Protein AF-A0A7V8XHG2-F1 (afdb_monomer_lite)

Secondary structure (DSSP, 8-state)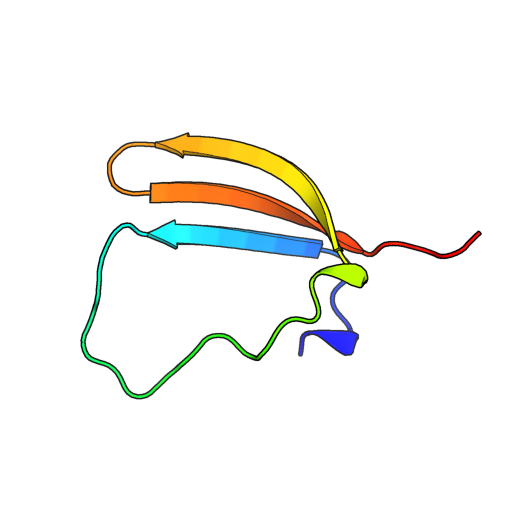:
-GGG-SEEEEEEES-----S--PPP--GGGEEEEEEEEETTEEEEEEEE----

Structure (mmCIF, N/CA/C/O backbone):
data_AF-A0A7V8XHG2-F1
#
_entry.id   AF-A0A7V8XHG2-F1
#
loop_
_atom_site.group_PDB
_atom_site.id
_atom_site.type_symbol
_atom_site.la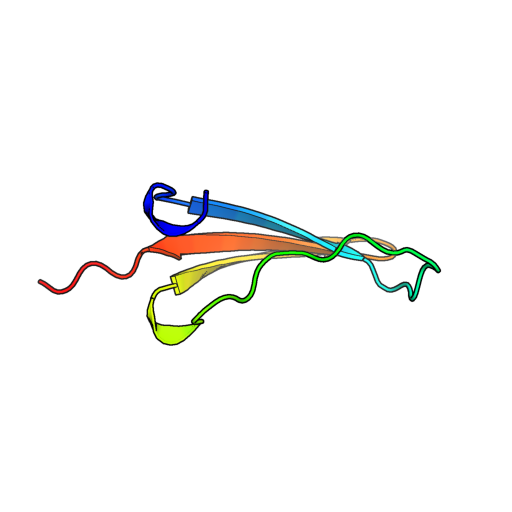bel_atom_id
_atom_site.label_alt_id
_atom_site.label_comp_id
_atom_site.label_asym_id
_atom_site.label_entity_id
_atom_site.label_seq_id
_atom_site.pdbx_PDB_ins_code
_atom_site.Cartn_x
_atom_site.Cartn_y
_atom_site.Cartn_z
_atom_site.occupancy
_atom_site.B_iso_or_equiv
_atom_site.auth_seq_id
_atom_site.auth_comp_id
_atom_site.auth_asym_id
_atom_site.auth_atom_id
_atom_site.pdbx_PDB_model_num
ATOM 1 N N . GLY A 1 1 ? 6.996 3.105 11.656 1.00 68.12 1 GLY A N 1
ATOM 2 C CA . GLY A 1 1 ? 6.726 1.730 11.182 1.00 68.12 1 GLY A CA 1
ATOM 3 C C . GLY A 1 1 ? 5.231 1.487 11.194 1.00 68.12 1 GLY A C 1
ATOM 4 O O . GLY A 1 1 ? 4.539 2.232 11.878 1.00 68.12 1 GLY A O 1
ATOM 5 N N . LEU A 1 2 ? 4.743 0.479 10.464 1.00 83.62 2 LEU A N 1
ATOM 6 C CA . LEU A 1 2 ? 3.304 0.224 10.291 1.00 83.62 2 LEU A CA 1
ATOM 7 C C . LEU A 1 2 ? 2.473 0.203 11.591 1.00 83.62 2 LEU A C 1
ATOM 9 O O . LEU A 1 2 ? 1.381 0.751 11.544 1.00 83.62 2 LEU A O 1
ATOM 13 N N . PRO A 1 3 ? 2.938 -0.308 12.752 1.00 85.38 3 PRO A N 1
ATOM 14 C CA . PRO A 1 3 ? 2.127 -0.327 13.980 1.00 85.38 3 PRO A CA 1
ATOM 15 C C . PRO A 1 3 ? 1.729 1.047 14.542 1.00 85.38 3 PRO A C 1
ATOM 17 O O . PRO A 1 3 ? 0.802 1.131 15.331 1.00 85.38 3 PRO A O 1
ATOM 20 N N . LEU A 1 4 ? 2.432 2.118 14.158 1.00 90.00 4 LEU A N 1
ATOM 21 C CA . LEU A 1 4 ? 2.155 3.486 14.621 1.00 90.00 4 LEU A CA 1
ATOM 22 C C . LEU A 1 4 ? 1.430 4.334 13.567 1.00 90.00 4 LEU A C 1
ATOM 24 O O . LEU A 1 4 ? 1.245 5.527 13.773 1.00 90.00 4 LEU A O 1
ATOM 28 N N . ALA A 1 5 ? 1.112 3.762 12.405 1.00 93.44 5 ALA A N 1
ATOM 29 C CA . ALA A 1 5 ? 0.436 4.483 11.336 1.00 93.44 5 ALA A CA 1
ATOM 30 C C . ALA A 1 5 ? -1.085 4.426 11.524 1.00 93.44 5 ALA A C 1
ATOM 32 O O . ALA A 1 5 ? -1.639 3.349 11.731 1.00 93.44 5 ALA A O 1
ATOM 33 N N . ASP A 1 6 ? -1.765 5.556 11.369 1.00 93.75 6 ASP A N 1
ATOM 34 C CA . ASP A 1 6 ? -3.235 5.606 11.354 1.00 93.75 6 ASP A CA 1
ATOM 35 C C . ASP A 1 6 ? -3.806 5.463 9.933 1.00 93.75 6 ASP A C 1
ATOM 37 O O . ASP A 1 6 ? -4.973 5.116 9.743 1.00 93.75 6 ASP A O 1
ATOM 41 N N . ARG A 1 7 ? -2.964 5.706 8.918 1.00 96.06 7 ARG A N 1
ATOM 42 C CA . ARG A 1 7 ? -3.323 5.685 7.498 1.00 96.06 7 ARG A CA 1
ATOM 43 C C . ARG A 1 7 ? -2.183 5.159 6.628 1.00 96.06 7 ARG A C 1
ATOM 45 O O . ARG A 1 7 ? -1.017 5.462 6.885 1.00 96.06 7 ARG A O 1
ATOM 52 N N . LEU A 1 8 ? -2.533 4.432 5.568 1.00 97.56 8 LEU A N 1
ATOM 53 C CA . LEU A 1 8 ? -1.635 4.083 4.465 1.00 97.56 8 LEU A CA 1
ATOM 54 C C . LEU A 1 8 ? -2.070 4.829 3.205 1.00 97.56 8 LEU A C 1
ATOM 56 O O . LEU A 1 8 ? -3.221 4.717 2.794 1.00 97.56 8 LEU A O 1
ATOM 60 N N . GLU A 1 9 ? -1.141 5.554 2.589 1.00 98.06 9 GLU A N 1
ATOM 61 C CA . GLU A 1 9 ? -1.295 6.154 1.260 1.00 98.06 9 GLU A CA 1
ATOM 62 C C . GLU A 1 9 ? -0.362 5.388 0.323 1.00 98.06 9 GLU A C 1
ATOM 64 O O . GLU A 1 9 ? 0.861 5.495 0.453 1.00 98.06 9 GLU A O 1
ATOM 69 N N . LEU A 1 10 ? -0.916 4.563 -0.567 1.00 97.75 10 LEU A N 1
ATOM 70 C CA . LEU A 1 10 ? -0.127 3.684 -1.428 1.00 97.75 10 LEU A CA 1
ATOM 71 C C . LEU A 1 10 ? -0.384 3.979 -2.906 1.00 97.75 10 LEU A C 1
ATOM 73 O O . LEU A 1 10 ? -1.506 4.268 -3.324 1.00 97.75 10 LEU A O 1
ATOM 77 N N . THR A 1 11 ? 0.672 3.817 -3.700 1.00 98.12 11 THR A N 1
ATOM 78 C CA . THR A 1 11 ? 0.604 3.751 -5.161 1.00 98.12 11 THR A CA 1
ATOM 79 C C . THR A 1 11 ? 0.893 2.316 -5.575 1.00 98.12 11 THR A C 1
ATOM 81 O O . THR A 1 11 ? 2.015 1.835 -5.415 1.00 98.12 11 THR A O 1
ATOM 84 N N . LEU A 1 12 ? -0.109 1.621 -6.105 1.00 97.25 12 LEU A N 1
ATOM 85 C CA . LEU A 1 12 ? 0.045 0.273 -6.643 1.00 97.25 12 LEU A CA 1
ATOM 86 C C . LEU A 1 12 ? 0.500 0.390 -8.099 1.00 97.25 12 LEU A C 1
ATOM 88 O O . LEU A 1 12 ? -0.323 0.637 -8.977 1.00 97.25 12 LEU A O 1
ATOM 92 N N . VAL A 1 13 ? 1.806 0.294 -8.344 1.00 97.12 13 VAL A N 1
ATOM 93 C CA . VAL A 1 13 ? 2.396 0.408 -9.688 1.00 97.12 13 VAL A CA 1
ATOM 94 C C . VAL A 1 13 ? 2.290 -0.930 -10.417 1.00 97.12 13 VAL A C 1
ATOM 96 O O . VAL A 1 13 ? 2.703 -1.953 -9.872 1.00 97.12 13 VAL A O 1
ATOM 99 N N . ASP A 1 14 ? 1.794 -0.923 -11.654 1.00 96.50 14 ASP A N 1
ATOM 100 C CA . ASP A 1 14 ? 1.729 -2.110 -12.516 1.00 96.50 14 ASP A CA 1
ATOM 101 C C . ASP A 1 14 ? 3.102 -2.400 -13.146 1.00 96.50 14 ASP A C 1
ATOM 103 O O . ASP A 1 14 ? 3.358 -2.168 -14.326 1.00 96.50 14 ASP A O 1
ATOM 107 N N . SER A 1 15 ? 4.051 -2.812 -12.306 1.00 94.69 15 SER A N 1
ATOM 108 C CA . SER A 1 15 ? 5.400 -3.180 -12.727 1.00 94.69 15 SER A CA 1
ATOM 109 C C . SER A 1 15 ? 6.020 -4.187 -11.766 1.00 94.69 15 SER A C 1
ATOM 111 O O . SER A 1 15 ? 5.642 -4.280 -10.599 1.00 94.69 15 SER A O 1
ATOM 113 N N . THR A 1 16 ? 7.021 -4.913 -12.251 1.00 93.50 16 THR A N 1
ATOM 114 C CA . THR A 1 16 ? 7.805 -5.866 -11.460 1.00 93.50 16 THR A CA 1
ATOM 115 C C . THR A 1 16 ? 9.281 -5.452 -11.478 1.00 93.50 16 THR A C 1
ATOM 117 O O . THR A 1 16 ? 10.051 -6.002 -12.271 1.00 93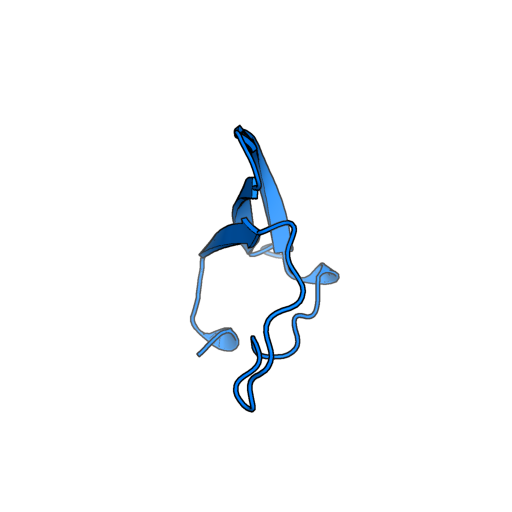.50 16 THR A O 1
ATOM 120 N N . PRO A 1 17 ? 9.686 -4.437 -10.691 1.00 91.81 17 PRO A N 1
ATOM 121 C CA . PRO A 1 17 ? 11.067 -3.968 -10.674 1.00 91.81 17 PRO A CA 1
ATOM 122 C C . PRO A 1 17 ? 11.990 -4.977 -9.981 1.00 91.81 17 PRO A C 1
ATOM 124 O O . PRO A 1 17 ? 11.595 -5.656 -9.033 1.00 91.81 17 PRO A O 1
ATOM 127 N N . GLU A 1 18 ? 13.244 -5.034 -10.421 1.00 94.44 18 GLU A N 1
ATOM 128 C CA . GLU A 1 18 ? 14.300 -5.719 -9.676 1.00 94.44 18 GLU A CA 1
ATOM 129 C C . GLU A 1 18 ? 14.706 -4.866 -8.464 1.00 94.44 18 GLU A C 1
ATOM 131 O O . GLU A 1 18 ? 14.934 -3.661 -8.589 1.00 94.44 18 GLU A O 1
ATOM 136 N N . GLY A 1 19 ? 14.790 -5.478 -7.281 1.00 91.94 19 GLY A N 1
ATOM 137 C CA . GLY A 1 19 ? 15.151 -4.784 -6.048 1.00 91.94 19 GLY A CA 1
ATOM 138 C C . GLY A 1 19 ? 15.242 -5.719 -4.846 1.00 91.94 19 GLY A C 1
ATOM 139 O O . GLY A 1 19 ? 14.758 -6.849 -4.874 1.00 91.94 19 GLY A O 1
ATOM 140 N N . ASP A 1 20 ? 15.875 -5.237 -3.784 1.00 95.12 20 ASP A N 1
ATOM 141 C CA . ASP A 1 20 ? 16.094 -5.953 -2.520 1.00 95.12 20 ASP A CA 1
ATOM 142 C C . ASP A 1 20 ? 15.266 -5.384 -1.354 1.00 95.12 20 ASP A C 1
ATOM 144 O O . ASP A 1 20 ? 15.276 -5.918 -0.244 1.00 95.12 20 ASP A O 1
ATOM 148 N N . THR A 1 21 ? 14.526 -4.305 -1.613 1.00 94.06 21 THR A N 1
ATOM 149 C CA . THR A 1 21 ? 13.697 -3.603 -0.636 1.00 94.06 21 THR A CA 1
ATOM 150 C C . THR A 1 21 ? 12.227 -3.869 -0.922 1.00 94.06 21 THR A C 1
ATOM 152 O O . THR A 1 21 ? 11.748 -3.659 -2.035 1.00 94.06 21 THR A O 1
ATOM 155 N N . VAL A 1 22 ? 11.495 -4.296 0.103 1.00 92.94 22 VAL A N 1
ATOM 15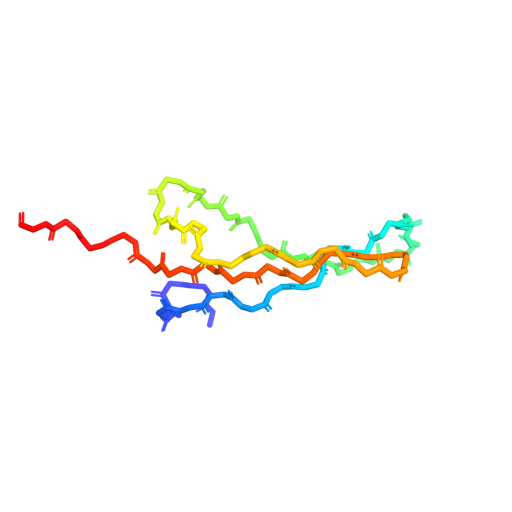6 C CA . VAL A 1 22 ? 10.069 -4.625 0.013 1.00 92.94 22 VAL A CA 1
ATOM 157 C C . VAL A 1 22 ? 9.250 -3.752 0.953 1.00 92.94 22 VAL A C 1
ATOM 159 O O . VAL A 1 22 ? 9.741 -3.295 1.990 1.00 92.94 22 VAL A O 1
ATOM 162 N N . PHE A 1 23 ? 7.977 -3.546 0.615 1.00 93.25 23 PHE A N 1
ATOM 163 C CA . PHE A 1 23 ? 7.030 -3.011 1.584 1.00 93.25 23 PHE A CA 1
ATOM 164 C C . PHE A 1 23 ? 6.893 -4.008 2.748 1.00 93.25 23 PHE A C 1
ATOM 166 O O . PHE A 1 23 ? 6.894 -5.220 2.502 1.00 93.25 23 PHE A O 1
ATOM 173 N N . PRO A 1 24 ? 6.801 -3.550 4.009 1.00 93.50 24 PRO A N 1
ATOM 174 C CA . PRO A 1 24 ? 6.657 -4.471 5.127 1.00 93.50 24 PRO A CA 1
ATOM 175 C C . PRO A 1 24 ? 5.382 -5.321 4.983 1.00 93.50 24 PRO A C 1
ATOM 177 O O . PRO A 1 24 ? 4.404 -4.844 4.405 1.00 93.50 24 PRO A O 1
ATOM 180 N N . PRO A 1 25 ? 5.348 -6.550 5.527 1.00 93.00 25 PRO A N 1
ATOM 181 C CA . PRO A 1 25 ? 4.125 -7.343 5.569 1.00 93.00 25 PRO A CA 1
ATOM 182 C C . PRO A 1 25 ? 2.978 -6.563 6.225 1.00 93.00 25 PRO A C 1
ATOM 184 O O . PRO A 1 25 ? 3.176 -5.917 7.256 1.00 93.00 25 PRO A O 1
ATOM 187 N N . VAL A 1 26 ? 1.788 -6.639 5.629 1.00 93.06 26 VAL A N 1
ATOM 188 C CA . VAL A 1 26 ? 0.576 -5.961 6.107 1.00 93.06 26 VAL A CA 1
ATOM 189 C C . VAL A 1 26 ? -0.466 -7.014 6.464 1.00 93.06 26 VAL A C 1
ATOM 191 O O . VAL A 1 26 ? -0.812 -7.841 5.620 1.00 93.06 26 VAL A O 1
ATOM 194 N N . ASP A 1 27 ? -0.983 -6.973 7.691 1.00 94.00 27 ASP A N 1
ATOM 195 C CA . ASP A 1 27 ? -2.225 -7.665 8.032 1.00 94.00 27 ASP A CA 1
ATOM 196 C C . ASP A 1 27 ? -3.403 -6.804 7.568 1.00 94.00 27 ASP A C 1
ATOM 198 O O . ASP A 1 27 ? -3.765 -5.823 8.213 1.00 94.00 27 ASP A O 1
ATOM 202 N N . TRP A 1 28 ? -3.987 -7.146 6.420 1.00 94.50 28 TRP A N 1
ATOM 203 C CA . TRP A 1 28 ? -5.078 -6.375 5.821 1.00 94.50 28 TRP A CA 1
ATOM 204 C C . TRP A 1 28 ? -6.377 -6.392 6.637 1.00 94.50 28 TRP A C 1
ATOM 206 O O . TRP A 1 28 ? -7.250 -5.577 6.358 1.00 94.50 28 TRP A O 1
ATOM 216 N N . SER A 1 29 ? -6.517 -7.267 7.641 1.00 95.00 29 SER A N 1
ATOM 217 C CA . SER A 1 29 ? -7.682 -7.244 8.535 1.00 95.00 29 SER A CA 1
ATOM 218 C C . SER A 1 29 ? -7.707 -6.009 9.446 1.00 95.00 29 SER A C 1
ATOM 220 O O . SER A 1 29 ? -8.781 -5.570 9.850 1.00 95.00 29 SER A O 1
ATOM 222 N N . GLU A 1 30 ? -6.548 -5.386 9.690 1.00 95.12 30 GLU A N 1
ATOM 223 C CA . GLU A 1 30 ? -6.422 -4.150 10.470 1.00 95.12 30 GLU A CA 1
ATOM 224 C C . GLU A 1 30 ? -6.749 -2.882 9.663 1.00 95.12 30 GLU A C 1
ATOM 226 O O . GLU A 1 30 ? -6.708 -1.779 10.210 1.00 95.12 30 GLU A O 1
ATOM 231 N N . TRP A 1 31 ? -7.036 -2.993 8.362 1.00 97.00 31 TRP A N 1
ATOM 232 C CA . TRP A 1 31 ? -7.131 -1.850 7.454 1.00 97.00 31 TRP A CA 1
ATOM 233 C C . TRP A 1 31 ? -8.415 -1.874 6.626 1.00 97.00 31 TRP 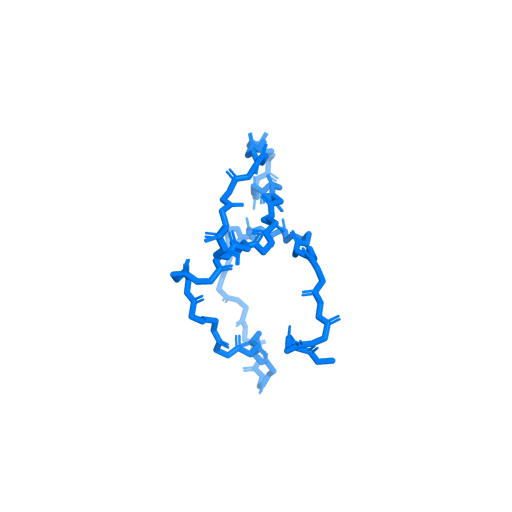A C 1
ATOM 235 O O . TRP A 1 31 ? -8.812 -2.897 6.076 1.00 97.00 31 TRP A O 1
ATOM 245 N N . ARG A 1 32 ? -9.040 -0.707 6.462 1.00 97.38 32 ARG A N 1
ATOM 246 C CA . ARG A 1 32 ? -10.197 -0.509 5.582 1.00 97.38 32 ARG A CA 1
ATOM 247 C C . ARG A 1 32 ? -9.817 0.385 4.410 1.00 97.38 32 ARG A C 1
ATOM 249 O O . ARG A 1 32 ? -9.375 1.510 4.626 1.00 97.38 32 ARG A O 1
ATOM 256 N N . GLU A 1 33 ? -10.034 -0.081 3.180 1.00 98.19 33 GLU A N 1
ATOM 257 C CA . GLU A 1 33 ? -9.889 0.757 1.980 1.00 98.19 33 GLU A CA 1
ATOM 258 C C . GLU A 1 33 ? -10.938 1.877 2.011 1.00 98.19 33 GLU A C 1
ATOM 260 O O . GLU A 1 33 ? -12.135 1.612 2.126 1.00 98.19 33 GLU A O 1
ATOM 265 N N . VAL A 1 34 ? -10.494 3.131 1.927 1.00 98.38 34 VAL A N 1
ATOM 266 C CA . VAL A 1 34 ? -11.366 4.321 1.929 1.00 98.38 34 VAL A CA 1
ATOM 267 C C . VAL A 1 34 ? -11.258 5.145 0.648 1.00 98.38 34 VAL A C 1
ATOM 269 O O . VAL A 1 34 ? -12.112 5.989 0.383 1.00 98.38 34 VAL A O 1
ATOM 272 N N . ARG A 1 35 ? -10.236 4.893 -0.177 1.00 98.62 35 ARG A N 1
ATOM 273 C CA . ARG A 1 35 ? -10.095 5.477 -1.515 1.00 98.62 35 ARG A CA 1
ATOM 274 C C . ARG A 1 35 ? -9.453 4.476 -2.461 1.00 98.62 35 ARG A C 1
ATOM 276 O O . ARG A 1 35 ? -8.492 3.808 -2.086 1.00 98.62 35 ARG A O 1
ATOM 283 N N . ARG A 1 36 ? -9.938 4.474 -3.704 1.00 98.62 36 ARG A N 1
ATOM 284 C CA . ARG A 1 36 ? -9.333 3.791 -4.847 1.00 98.62 36 ARG A CA 1
ATOM 285 C C . ARG A 1 36 ? -9.518 4.625 -6.103 1.00 98.62 36 ARG A C 1
ATOM 287 O O . ARG A 1 36 ? -10.647 4.912 -6.488 1.00 98.62 36 ARG A O 1
ATOM 294 N N . GLU A 1 37 ? -8.419 4.991 -6.742 1.00 98.75 37 GLU A N 1
ATOM 295 C CA . GLU A 1 37 ? -8.419 5.826 -7.940 1.00 98.75 37 GLU A CA 1
ATOM 296 C C . GLU A 1 37 ? -7.452 5.255 -8.983 1.00 98.75 37 GLU A C 1
ATOM 298 O O . GLU A 1 37 ? -6.234 5.323 -8.795 1.00 98.75 37 GLU A O 1
ATOM 303 N N . PRO A 1 38 ? -7.975 4.652 -10.065 1.00 98.56 38 PRO A N 1
ATOM 304 C CA . PRO A 1 38 ? -7.154 4.202 -11.183 1.00 98.56 38 PRO A CA 1
ATOM 305 C C . PRO A 1 38 ? -6.496 5.378 -11.913 1.00 98.56 38 PRO A C 1
ATOM 307 O O . PRO A 1 38 ? -7.141 6.396 -12.162 1.00 98.56 38 PRO A O 1
ATOM 310 N N . ALA A 1 39 ? -5.240 5.200 -12.309 1.00 97.88 39 ALA A N 1
ATOM 311 C CA . ALA A 1 39 ? -4.476 6.119 -13.142 1.00 97.88 39 ALA A CA 1
ATOM 312 C C . ALA A 1 39 ? -3.695 5.331 -14.210 1.00 97.88 39 ALA A C 1
ATOM 314 O O . ALA A 1 39 ? -3.738 4.101 -14.253 1.00 97.88 39 ALA A O 1
ATOM 315 N N . ASP A 1 40 ? -2.990 6.035 -15.094 1.00 97.81 40 ASP A N 1
ATOM 316 C CA . ASP A 1 40 ? -2.139 5.372 -16.083 1.00 97.81 40 ASP A CA 1
ATOM 317 C C . ASP A 1 40 ? -0.961 4.667 -15.388 1.00 97.81 40 ASP A C 1
ATOM 319 O O . ASP A 1 40 ? -0.216 5.280 -14.620 1.00 97.81 40 ASP A O 1
ATOM 323 N N . GLY A 1 41 ? -0.839 3.355 -15.606 1.00 97.69 41 GLY A N 1
ATOM 324 C CA . GLY A 1 41 ? 0.213 2.504 -15.036 1.00 97.69 41 GLY A CA 1
ATOM 325 C C . GLY A 1 41 ? 0.167 2.274 -13.518 1.00 97.69 41 GLY A C 1
ATOM 326 O O . GLY A 1 41 ? 1.070 1.629 -12.980 1.00 97.69 41 GLY A O 1
ATOM 327 N N . CYS A 1 42 ? -0.838 2.784 -12.795 1.00 98.38 42 CYS A N 1
ATOM 328 C CA . CYS A 1 42 ? -0.956 2.561 -11.352 1.00 98.38 42 CYS A CA 1
ATOM 329 C C . CYS A 1 42 ? -2.367 2.792 -10.789 1.00 98.38 42 CYS A C 1
ATOM 331 O O . CYS A 1 42 ? -3.279 3.257 -11.471 1.00 98.38 42 CYS A O 1
ATOM 333 N N . VAL A 1 43 ? -2.546 2.484 -9.504 1.00 98.75 43 VAL A N 1
ATOM 334 C CA . VAL A 1 43 ? -3.750 2.823 -8.735 1.00 98.75 43 VAL A CA 1
ATOM 335 C C . VAL A 1 43 ? -3.344 3.517 -7.441 1.00 98.75 43 VAL A C 1
ATOM 337 O O . VAL A 1 43 ? -2.538 2.981 -6.679 1.00 98.75 43 VAL A O 1
ATOM 340 N N . TYR A 1 44 ? -3.933 4.677 -7.163 1.00 98.62 44 TYR A N 1
ATOM 341 C CA . TYR A 1 44 ? -3.803 5.338 -5.867 1.00 98.62 44 TYR A CA 1
ATOM 342 C C . TYR A 1 44 ? -4.845 4.779 -4.901 1.00 98.62 44 TYR A C 1
ATOM 344 O O . TYR A 1 44 ? -6.044 4.788 -5.196 1.00 98.62 44 TYR A O 1
ATOM 352 N N . VAL A 1 45 ? -4.399 4.300 -3.743 1.00 98.69 45 VAL A N 1
ATOM 353 C CA . VAL A 1 45 ? -5.271 3.743 -2.703 1.00 98.69 45 VAL A CA 1
ATOM 354 C C . VAL A 1 45 ? -4.958 4.351 -1.344 1.00 98.69 45 VAL A C 1
ATOM 356 O O . VAL A 1 45 ? -3.801 4.619 -1.019 1.00 98.69 45 VAL A O 1
ATOM 359 N N . ALA A 1 46 ? -6.005 4.547 -0.546 1.00 98.44 46 ALA A N 1
ATOM 360 C CA . ALA A 1 46 ? -5.878 4.959 0.844 1.00 98.44 46 ALA A CA 1
ATOM 361 C C . ALA A 1 46 ? -6.572 3.950 1.755 1.00 98.44 46 ALA A C 1
ATOM 363 O O . ALA A 1 46 ? -7.715 3.562 1.489 1.00 98.44 46 ALA A O 1
ATOM 364 N N . TYR A 1 47 ? -5.901 3.579 2.844 1.00 98.19 47 TYR A N 1
ATOM 365 C CA . TYR A 1 47 ? -6.445 2.723 3.893 1.00 98.19 47 TYR A CA 1
ATOM 366 C C . TYR A 1 47 ? -6.401 3.428 5.244 1.00 98.19 47 TYR A C 1
ATOM 368 O O . TYR A 1 47 ? -5.393 4.043 5.579 1.00 98.19 47 TYR A O 1
ATOM 376 N N . GLU A 1 48 ? -7.456 3.287 6.038 1.00 97.44 48 GLU A N 1
ATOM 377 C CA . GLU A 1 48 ? -7.507 3.732 7.437 1.00 97.44 48 GLU A CA 1
ATOM 378 C C . GLU A 1 48 ? -7.513 2.522 8.371 1.00 97.44 48 GLU A C 1
ATOM 380 O O . GLU A 1 48 ? -8.017 1.457 8.000 1.00 97.44 48 GLU A O 1
ATOM 385 N N . ARG A 1 49 ? -6.959 2.676 9.578 1.00 95.69 49 ARG A N 1
ATOM 386 C CA . ARG A 1 49 ? -6.977 1.608 10.583 1.00 95.69 49 ARG A CA 1
ATOM 387 C C . ARG A 1 49 ? -8.416 1.266 10.98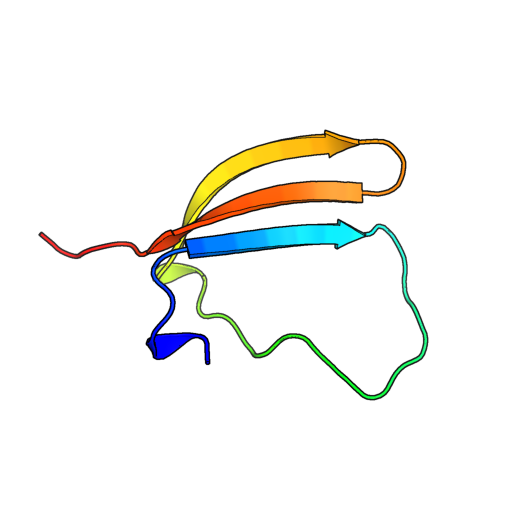2 1.00 95.69 49 ARG A C 1
ATOM 389 O O . ARG A 1 49 ? -9.225 2.156 11.247 1.00 95.69 49 ARG A O 1
ATOM 396 N N . VAL A 1 50 ? -8.721 -0.024 11.071 1.00 94.12 50 VAL A N 1
ATOM 397 C CA . VAL A 1 50 ? -9.936 -0.511 11.725 1.00 94.12 50 VAL A CA 1
ATOM 398 C C . VAL A 1 50 ? -9.762 -0.307 13.227 1.00 94.12 50 VAL A C 1
ATOM 400 O O . VAL A 1 50 ? -8.867 -0.878 13.842 1.00 94.12 50 VAL A O 1
ATOM 403 N N . VAL A 1 51 ? -10.598 0.546 13.811 1.00 83.81 51 VAL A N 1
ATOM 404 C CA . VAL A 1 51 ? -10.721 0.672 15.264 1.00 83.81 51 VAL A CA 1
ATOM 405 C C . VAL A 1 51 ? -11.865 -0.221 15.719 1.00 83.81 51 VAL A C 1
ATOM 407 O O . VAL A 1 51 ? -13.012 -0.015 15.318 1.00 83.81 51 VAL A O 1
ATOM 410 N N . ASP A 1 52 ? -11.557 -1.223 16.537 1.00 67.69 52 ASP A N 1
ATOM 411 C CA . ASP A 1 52 ? -12.595 -1.957 17.254 1.00 67.69 52 ASP A CA 1
ATOM 412 C C . ASP A 1 52 ? -13.320 -0.973 18.191 1.00 67.69 52 ASP A C 1
ATOM 414 O O . ASP A 1 52 ? -12.678 -0.199 18.908 1.00 67.69 52 ASP A O 1
ATOM 418 N N . SER A 1 53 ? -14.655 -0.938 18.109 1.00 54.91 53 SER A N 1
ATOM 419 C CA . SER A 1 53 ? -15.525 -0.085 18.940 1.00 54.91 53 SER A CA 1
ATOM 420 C C . SER A 1 53 ? -15.873 -0.736 20.272 1.00 54.91 53 SER A C 1
ATOM 422 O O . SER A 1 53 ? -16.043 -1.975 20.291 1.00 54.91 53 SER A O 1
#

Foldseek 3Di:
DVVPDQKDWDKAFQDDDDDDDDDDDDPCVQWDWPDWADDVRIIITMIGGDDDD

Radius of gyration: 12.71 Å; chains: 1; bounding box: 32×14×35 Å

pLDDT: mean 93.51, std 8.26, range [54.91, 98.75]

Sequence (53 aa):
GLPLADRLELTLVDSTPEGDTVFPPVDWSEWREVRREPADGCVYVAYERVVDS